Protein AF-A0A358SSG6-F1 (afdb_monomer_lite)

Foldseek 3Di:
DALVCQVVVVHDQVPADKDWDDDPRDIKIWGWDWDWDWDDPPPDIDTDTAIATHIPPDPDPDGDSRVPCPVVQWDWDAPPVVRDIDTDGDD

Structure (mmCIF, N/CA/C/O backbone):
data_AF-A0A358SSG6-F1
#
_entry.id   AF-A0A358SSG6-F1
#
loop_
_atom_site.group_PDB
_atom_site.id
_atom_site.type_symbol
_atom_site.label_atom_id
_atom_site.label_alt_id
_atom_site.label_comp_id
_atom_site.label_asym_id
_atom_site.label_entity_id
_atom_site.label_seq_id
_atom_site.pdbx_PDB_ins_code
_atom_site.Cartn_x
_atom_site.Cartn_y
_atom_site.Cartn_z
_atom_site.occupancy
_atom_site.B_iso_or_equiv
_atom_site.auth_seq_id
_atom_site.auth_comp_id
_atom_site.auth_asym_id
_atom_site.auth_atom_id
_atom_site.pdbx_PDB_model_num
ATOM 1 N N . MET A 1 1 ? -3.050 4.000 3.689 1.00 83.00 1 MET A N 1
ATOM 2 C CA . MET A 1 1 ? -3.766 4.770 2.645 1.00 83.00 1 MET A CA 1
ATOM 3 C C . MET A 1 1 ? -4.865 5.590 3.295 1.00 83.00 1 MET A C 1
ATOM 5 O O . MET A 1 1 ? -5.257 5.226 4.392 1.00 83.00 1 MET A O 1
ATOM 9 N N . SER A 1 2 ? -5.365 6.658 2.664 1.00 86.69 2 SER A N 1
ATOM 10 C CA . SER A 1 2 ? -6.543 7.383 3.178 1.00 86.69 2 SER A CA 1
ATOM 11 C C . SER A 1 2 ? -7.786 6.497 3.183 1.00 86.69 2 SER A C 1
ATOM 13 O O . SER A 1 2 ? -8.041 5.811 2.192 1.00 86.69 2 SER A O 1
ATOM 15 N N . ALA A 1 3 ? -8.549 6.515 4.280 1.00 89.19 3 ALA A N 1
ATOM 16 C CA . ALA A 1 3 ? -9.808 5.784 4.402 1.00 89.19 3 ALA A CA 1
ATOM 17 C C . ALA A 1 3 ? -10.851 6.215 3.360 1.00 89.19 3 ALA A C 1
ATOM 19 O O . ALA A 1 3 ? -11.608 5.378 2.871 1.00 89.19 3 ALA A O 1
ATOM 20 N N . GLU A 1 4 ? -10.824 7.478 2.931 1.00 88.75 4 GLU A N 1
ATOM 21 C CA . GLU A 1 4 ? -11.721 8.014 1.899 1.00 88.75 4 GLU A CA 1
ATOM 22 C C . GLU A 1 4 ? -11.540 7.344 0.524 1.00 88.75 4 GLU A C 1
ATOM 24 O O . GLU A 1 4 ? -12.455 7.361 -0.298 1.00 88.75 4 GLU A O 1
ATOM 29 N N . LEU A 1 5 ? -10.383 6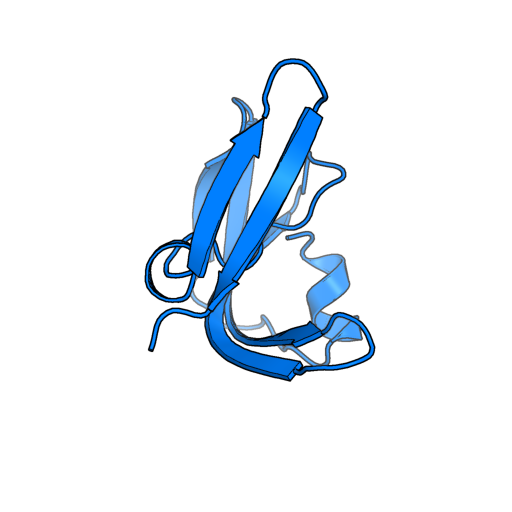.718 0.266 1.00 87.62 5 LEU A N 1
ATOM 30 C CA . LEU A 1 5 ? -10.122 6.007 -0.991 1.00 87.62 5 LEU A CA 1
ATOM 31 C C . LEU A 1 5 ? -10.781 4.625 -1.048 1.00 87.62 5 LEU A C 1
ATOM 33 O O . LEU A 1 5 ? -11.014 4.118 -2.144 1.00 87.62 5 LEU A O 1
ATOM 37 N N . ALA A 1 6 ? -11.092 4.014 0.099 1.00 90.19 6 ALA A N 1
ATOM 38 C CA . ALA A 1 6 ? -11.695 2.683 0.143 1.00 90.19 6 ALA A CA 1
ATOM 39 C C . ALA A 1 6 ? -13.019 2.591 -0.640 1.00 90.19 6 ALA A C 1
ATOM 41 O O . ALA A 1 6 ? -13.091 1.765 -1.553 1.00 90.19 6 ALA A O 1
ATOM 42 N N . PRO A 1 7 ? -14.035 3.451 -0.403 1.00 90.50 7 PRO A N 1
ATOM 43 C CA . PRO A 1 7 ? -15.287 3.373 -1.156 1.00 90.50 7 PRO A CA 1
ATOM 44 C C . PRO A 1 7 ? -15.102 3.653 -2.654 1.00 90.50 7 PRO A C 1
ATOM 46 O O . PRO A 1 7 ? -15.814 3.076 -3.472 1.00 90.50 7 PRO A O 1
ATOM 49 N N . LEU A 1 8 ? -14.124 4.485 -3.036 1.00 89.56 8 LEU A N 1
ATOM 50 C CA . LEU A 1 8 ? -13.810 4.761 -4.445 1.00 89.56 8 LEU A CA 1
ATOM 51 C C . LEU A 1 8 ? -13.224 3.538 -5.164 1.00 89.56 8 LEU A C 1
ATOM 53 O O . LEU A 1 8 ? -13.434 3.372 -6.363 1.00 89.56 8 LEU A O 1
ATOM 57 N N . ALA A 1 9 ? -12.527 2.675 -4.426 1.00 86.94 9 ALA A N 1
ATOM 58 C CA . ALA A 1 9 ? -12.006 1.399 -4.905 1.00 86.94 9 ALA A CA 1
ATOM 59 C C . ALA A 1 9 ? -12.999 0.231 -4.721 1.00 86.94 9 ALA A C 1
ATOM 61 O O . ALA A 1 9 ? -12.643 -0.918 -4.972 1.00 86.94 9 ALA A O 1
ATOM 62 N N . GLY A 1 10 ? -14.233 0.497 -4.269 1.00 90.69 10 GLY A N 1
ATOM 63 C CA . GLY A 1 10 ? -15.234 -0.539 -3.993 1.00 90.69 10 GLY A CA 1
ATOM 64 C C . GLY A 1 10 ? -14.914 -1.411 -2.773 1.00 90.69 10 GLY A C 1
ATOM 65 O O . GLY A 1 10 ? -15.412 -2.531 -2.673 1.00 90.69 10 GLY A O 1
ATOM 66 N N . ILE A 1 11 ? -14.077 -0.919 -1.858 1.00 91.31 11 ILE A N 1
ATOM 67 C CA . ILE A 1 11 ? -13.657 -1.622 -0.644 1.00 91.31 11 ILE A CA 1
ATOM 68 C C . ILE A 1 11 ? -14.554 -1.188 0.517 1.00 91.31 11 ILE A C 1
ATOM 70 O O . ILE A 1 11 ? -14.595 -0.013 0.880 1.00 91.31 11 ILE A O 1
ATOM 74 N N . GLU A 1 12 ? -15.245 -2.153 1.121 1.00 92.50 12 GLU A N 1
ATOM 75 C CA . GLU A 1 12 ? -16.025 -1.952 2.343 1.00 92.50 12 GLU A CA 1
ATOM 76 C C . GLU A 1 12 ? -15.124 -2.116 3.574 1.00 92.50 12 GLU A C 1
ATOM 78 O O . GLU A 1 12 ? -14.414 -3.114 3.701 1.00 92.50 12 GLU A O 1
ATOM 83 N N . LEU A 1 13 ? -15.159 -1.137 4.481 1.00 91.62 13 LEU A N 1
ATOM 84 C CA . LEU A 1 13 ? -14.361 -1.141 5.716 1.00 91.62 13 LEU A CA 1
ATOM 85 C C . LEU A 1 13 ? -15.201 -1.449 6.963 1.00 91.62 13 LEU A C 1
ATOM 87 O O . LEU A 1 13 ? -14.656 -1.634 8.053 1.00 91.62 13 LEU A O 1
ATOM 91 N N . THR A 1 14 ? -16.529 -1.478 6.842 1.00 91.88 14 THR A N 1
ATOM 92 C CA . THR A 1 14 ? -17.422 -1.719 7.975 1.00 91.88 14 THR A CA 1
ATOM 93 C C . THR A 1 14 ? -17.196 -3.116 8.548 1.00 91.88 14 THR A C 1
ATOM 95 O O . THR A 1 14 ? -17.361 -4.124 7.866 1.00 91.88 14 THR A O 1
ATOM 98 N N . GLY A 1 15 ? -16.853 -3.177 9.837 1.00 90.12 15 GLY A N 1
ATOM 99 C CA . GLY A 1 15 ? -16.586 -4.435 10.539 1.00 90.12 15 GLY A CA 1
ATOM 100 C C . GLY A 1 15 ? -15.187 -5.011 10.306 1.00 90.12 15 GLY A C 1
ATOM 101 O O . GLY A 1 15 ? -14.894 -6.087 10.829 1.00 90.12 15 GLY A O 1
ATOM 102 N N . SER A 1 16 ? -14.321 -4.311 9.568 1.00 92.31 16 SER A N 1
ATOM 103 C CA . SER A 1 16 ? -12.913 -4.676 9.425 1.00 92.31 16 SER A CA 1
ATOM 104 C C . SER A 1 16 ? -12.160 -4.598 10.753 1.00 92.31 16 SER A C 1
ATOM 106 O O . SER A 1 16 ? -12.533 -3.858 11.664 1.00 92.31 16 SER A O 1
ATOM 108 N N . LEU A 1 17 ? -11.050 -5.338 10.843 1.00 93.25 17 LEU A N 1
ATOM 109 C CA . LEU A 1 17 ? -10.100 -5.189 11.942 1.00 93.25 17 LEU A CA 1
ATOM 110 C C . LEU A 1 17 ? -9.561 -3.754 11.951 1.00 93.25 17 LEU A C 1
ATOM 112 O O . LEU A 1 17 ? -9.025 -3.293 10.945 1.00 93.25 17 LEU A O 1
ATOM 116 N N . THR A 1 18 ? -9.691 -3.070 13.085 1.00 94.31 18 THR A N 1
ATOM 117 C CA . THR A 1 18 ? -9.177 -1.712 13.279 1.00 94.31 18 THR A CA 1
ATOM 118 C C . THR A 1 18 ? -8.059 -1.689 14.307 1.00 94.31 18 THR A C 1
ATOM 120 O O . THR A 1 18 ? -8.225 -2.247 15.393 1.00 94.31 18 THR A O 1
ATOM 123 N N . GLU A 1 19 ? -6.972 -0.981 14.013 1.00 92.12 19 GLU A N 1
ATOM 124 C CA . GLU A 1 19 ? -5.829 -0.826 14.915 1.00 92.12 19 GLU A CA 1
ATOM 125 C C . GLU A 1 19 ? -5.312 0.615 14.942 1.00 92.12 19 GLU A C 1
ATOM 127 O O . GLU A 1 19 ? -5.411 1.353 13.961 1.00 92.12 19 GLU A O 1
ATOM 132 N N . GLU A 1 20 ? -4.731 1.010 16.075 1.00 92.75 20 GLU A N 1
ATOM 133 C CA . GLU A 1 20 ? -4.005 2.271 16.216 1.00 92.75 20 GLU A CA 1
ATOM 134 C C . GLU A 1 20 ? -2.498 2.036 16.088 1.00 92.75 20 GLU A C 1
ATOM 136 O O . GLU A 1 20 ? -1.937 1.167 16.758 1.00 92.75 20 GLU A O 1
ATOM 141 N N . PHE A 1 21 ? -1.815 2.851 15.287 1.00 87.81 21 PHE A N 1
ATOM 142 C CA . PHE A 1 21 ? -0.369 2.743 15.086 1.00 87.81 21 PHE A CA 1
ATOM 143 C C . PHE A 1 21 ? 0.241 4.080 14.650 1.00 87.81 21 PHE A C 1
ATOM 145 O O . PHE A 1 21 ? -0.454 5.081 14.473 1.00 87.81 21 PHE A O 1
ATOM 152 N N . PHE A 1 22 ? 1.568 4.119 14.526 1.00 86.31 22 PHE A N 1
ATOM 153 C CA . PHE A 1 22 ? 2.309 5.321 14.149 1.00 86.31 22 PHE A CA 1
ATOM 154 C C . PHE A 1 22 ? 2.862 5.209 12.727 1.00 86.31 22 PHE A C 1
ATOM 156 O O . PHE A 1 22 ? 3.484 4.207 12.381 1.00 86.31 22 PHE A O 1
ATOM 163 N N . ILE A 1 23 ? 2.701 6.266 11.928 1.00 80.69 23 ILE A N 1
ATOM 164 C CA . ILE A 1 23 ? 3.280 6.389 10.583 1.00 80.69 23 ILE A CA 1
ATOM 165 C C . ILE A 1 23 ? 3.957 7.751 10.463 1.00 80.69 23 ILE A C 1
ATOM 167 O O . ILE A 1 23 ? 3.305 8.788 10.576 1.00 80.69 23 ILE A O 1
ATOM 171 N N . GLY A 1 24 ? 5.268 7.770 10.211 1.00 78.81 24 GLY A N 1
ATOM 172 C CA . GLY A 1 24 ? 6.011 9.026 10.048 1.00 78.81 24 GLY A CA 1
ATOM 173 C C . GLY A 1 24 ? 5.916 9.954 11.268 1.00 78.81 24 GLY A C 1
ATOM 174 O O . GLY A 1 24 ? 5.840 11.166 11.110 1.00 78.81 24 GLY A O 1
ATOM 175 N N . GLY A 1 25 ? 5.858 9.390 12.481 1.00 85.25 25 GLY A N 1
ATOM 176 C CA . GLY A 1 25 ? 5.767 10.147 13.737 1.00 85.25 25 GLY A CA 1
ATOM 177 C C . GLY A 1 25 ? 4.357 10.599 14.142 1.00 85.25 25 GLY A C 1
ATOM 178 O O . GLY A 1 25 ? 4.201 11.168 15.219 1.00 85.25 25 GLY A O 1
ATOM 179 N N . LEU A 1 26 ? 3.329 10.319 13.336 1.00 85.12 26 LEU A N 1
ATOM 180 C CA . LEU A 1 26 ? 1.929 10.639 13.634 1.00 85.12 26 LEU A CA 1
ATOM 181 C C . LEU A 1 26 ? 1.149 9.378 14.006 1.00 85.12 26 LEU A C 1
ATOM 183 O O . LEU A 1 26 ? 1.293 8.347 13.350 1.00 85.12 26 LEU A O 1
ATOM 187 N N . LYS A 1 27 ? 0.320 9.469 15.052 1.00 90.62 27 LYS A N 1
ATOM 188 C CA . LYS A 1 27 ? -0.618 8.406 15.430 1.00 90.62 27 LYS A CA 1
ATOM 189 C C . LYS A 1 27 ? -1.824 8.438 14.489 1.00 90.62 27 LYS A C 1
ATOM 191 O O . LYS A 1 27 ? -2.365 9.512 14.234 1.00 90.62 27 LYS A O 1
ATOM 196 N N . THR A 1 28 ? -2.250 7.277 14.008 1.00 90.12 28 THR A N 1
ATOM 197 C CA . THR A 1 28 ? -3.444 7.109 13.173 1.00 90.12 28 THR A CA 1
ATOM 198 C C . THR A 1 28 ? -4.208 5.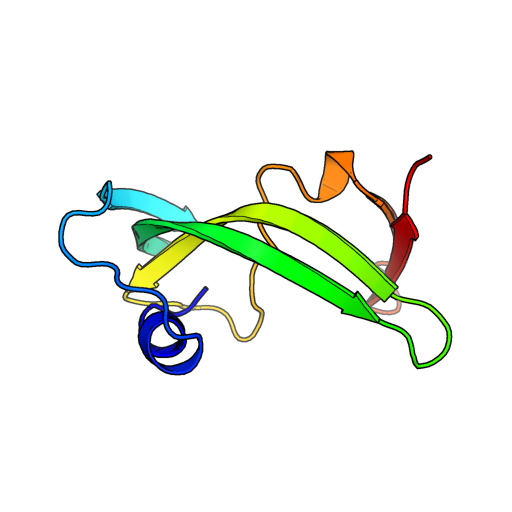846 13.570 1.00 90.12 28 THR A C 1
ATOM 200 O O . THR A 1 28 ? -3.656 4.973 14.246 1.00 90.12 28 THR A O 1
ATOM 203 N N . THR A 1 29 ? -5.467 5.761 13.144 1.00 92.25 29 THR A N 1
ATOM 204 C CA . THR A 1 29 ? -6.301 4.562 13.240 1.00 92.25 29 THR A CA 1
ATOM 205 C C . THR A 1 29 ? -6.513 4.017 11.837 1.00 92.25 29 THR A C 1
ATOM 207 O O . THR A 1 29 ? -6.979 4.747 10.964 1.00 92.25 29 THR A O 1
ATOM 210 N N . GLY A 1 30 ? -6.176 2.750 11.607 1.00 91.06 30 GLY A N 1
ATOM 211 C CA . GLY A 1 30 ? -6.372 2.067 10.332 1.00 91.06 30 GLY A CA 1
ATOM 212 C C . GLY A 1 30 ? -7.412 0.959 10.426 1.00 91.06 30 GLY A C 1
ATOM 213 O O . GLY A 1 30 ? -7.433 0.228 11.408 1.00 91.06 30 GLY A O 1
ATOM 214 N N . ALA A 1 31 ? -8.228 0.803 9.386 1.00 93.44 31 ALA A N 1
ATOM 215 C CA . ALA A 1 31 ? -9.020 -0.393 9.114 1.00 93.44 31 ALA A CA 1
ATOM 216 C C . ALA A 1 31 ? -8.298 -1.262 8.072 1.00 93.44 31 ALA A C 1
ATOM 218 O O . ALA A 1 31 ? -7.835 -0.751 7.047 1.00 93.44 31 ALA A O 1
ATOM 219 N N . LEU A 1 32 ? -8.182 -2.562 8.332 1.00 91.06 32 LEU A N 1
ATOM 220 C CA . LEU A 1 32 ? -7.513 -3.508 7.445 1.00 91.06 32 LEU A CA 1
ATOM 221 C C . LEU A 1 32 ? -8.476 -4.039 6.382 1.00 91.06 32 LEU A C 1
ATOM 223 O O . LEU A 1 32 ? -9.564 -4.517 6.703 1.00 91.06 32 LEU A O 1
ATOM 227 N N . ALA A 1 33 ? -8.040 -4.047 5.128 1.00 91.31 33 ALA A N 1
ATOM 228 C CA . ALA A 1 33 ? -8.693 -4.787 4.055 1.00 91.31 33 ALA A CA 1
ATOM 229 C C . ALA A 1 33 ? -7.652 -5.556 3.236 1.00 91.31 33 ALA A C 1
ATOM 231 O O . ALA A 1 33 ? -6.505 -5.123 3.116 1.00 91.31 33 ALA A O 1
ATOM 232 N N . ARG A 1 34 ? -8.045 -6.699 2.667 1.00 88.75 34 ARG A N 1
ATOM 233 C CA . ARG A 1 34 ? -7.251 -7.364 1.626 1.00 88.75 34 ARG A CA 1
ATOM 234 C C . ARG A 1 34 ? -7.650 -6.797 0.275 1.00 88.75 34 ARG A C 1
ATOM 236 O O . ARG A 1 34 ? -8.841 -6.701 -0.017 1.00 88.75 34 ARG A O 1
ATOM 243 N N . VAL A 1 35 ? -6.660 -6.390 -0.505 1.00 87.75 35 VAL A N 1
ATOM 244 C CA . VAL A 1 35 ? -6.854 -5.696 -1.775 1.00 87.75 35 VAL A CA 1
ATOM 245 C C . VAL A 1 35 ? -5.935 -6.320 -2.811 1.00 87.75 35 VAL A C 1
ATOM 247 O O . VAL A 1 35 ? -4.748 -6.505 -2.548 1.00 87.75 35 VAL A O 1
ATOM 250 N N . ASN A 1 36 ? -6.467 -6.587 -4.003 1.00 88.19 36 ASN A N 1
ATOM 251 C CA . ASN A 1 36 ? -5.630 -6.889 -5.155 1.00 88.19 36 ASN A CA 1
ATOM 252 C C . ASN A 1 36 ? -5.017 -5.583 -5.669 1.00 88.19 36 ASN A C 1
ATOM 254 O O . ASN A 1 36 ? -5.723 -4.728 -6.205 1.00 88.19 36 ASN A O 1
ATOM 258 N N . LEU A 1 37 ? -3.718 -5.421 -5.450 1.00 86.19 37 LEU A N 1
ATOM 259 C CA . LEU A 1 37 ? -2.932 -4.309 -5.955 1.00 86.19 37 LEU A CA 1
ATOM 260 C C . LEU A 1 37 ? -2.377 -4.672 -7.325 1.00 86.19 37 LEU A C 1
ATOM 262 O O . LEU A 1 37 ? -2.003 -5.817 -7.564 1.00 86.19 37 LEU A O 1
ATOM 266 N N . THR A 1 38 ? -2.298 -3.676 -8.196 1.00 87.94 38 THR A N 1
ATOM 267 C CA . THR A 1 38 ? -1.771 -3.819 -9.549 1.00 87.94 38 THR A CA 1
ATOM 268 C C . THR A 1 38 ? -0.794 -2.684 -9.806 1.00 87.94 38 THR A C 1
ATOM 270 O O . THR A 1 38 ? -1.110 -1.522 -9.538 1.00 87.94 38 THR A O 1
ATOM 273 N N . VAL A 1 39 ? 0.387 -3.019 -10.319 1.00 86.50 39 VAL A N 1
ATOM 274 C CA . VAL A 1 39 ? 1.349 -2.055 -10.858 1.00 86.50 39 VAL A CA 1
ATOM 275 C C . VAL A 1 39 ? 1.522 -2.325 -12.347 1.00 86.50 39 VAL A C 1
ATOM 277 O O . VAL A 1 39 ? 1.521 -3.480 -12.773 1.00 86.50 39 VAL A O 1
ATOM 280 N N . THR A 1 40 ? 1.641 -1.263 -13.134 1.00 88.50 40 THR A N 1
ATOM 281 C CA . THR A 1 40 ? 1.826 -1.345 -14.584 1.00 88.50 40 THR A CA 1
ATOM 282 C C . THR A 1 40 ? 2.702 -0.196 -15.066 1.00 88.50 40 THR A C 1
ATOM 284 O O . THR A 1 40 ? 2.652 0.894 -14.491 1.00 88.50 40 THR A O 1
ATOM 287 N N . ASP A 1 41 ? 3.505 -0.449 -16.097 1.00 85.19 41 ASP A N 1
ATOM 288 C CA . ASP A 1 41 ? 4.390 0.522 -16.753 1.00 85.19 41 ASP A CA 1
ATOM 289 C C . ASP A 1 41 ? 4.050 0.710 -18.246 1.00 85.19 41 ASP A C 1
ATOM 291 O O . ASP A 1 41 ? 4.925 0.953 -19.073 1.00 85.19 41 ASP A O 1
ATOM 295 N N . ASP A 1 42 ? 2.763 0.582 -18.593 1.00 85.19 42 ASP A N 1
ATOM 296 C CA . ASP A 1 42 ? 2.199 0.544 -19.956 1.00 85.19 42 ASP A CA 1
ATOM 297 C C . ASP A 1 42 ? 2.606 -0.681 -20.798 1.00 85.19 42 ASP A C 1
ATOM 299 O O . ASP A 1 42 ? 1.923 -1.001 -21.777 1.00 85.19 42 ASP A O 1
ATOM 303 N N . THR A 1 43 ? 3.685 -1.379 -20.438 1.00 85.69 43 THR A N 1
ATOM 304 C CA . THR A 1 43 ? 4.175 -2.564 -21.155 1.00 85.69 43 THR A CA 1
ATOM 305 C C . THR A 1 43 ? 3.861 -3.867 -20.444 1.00 85.69 43 THR A C 1
ATOM 307 O O . THR A 1 43 ? 3.432 -4.819 -21.098 1.00 85.69 43 THR A O 1
ATOM 310 N N . ASP A 1 44 ? 4.003 -3.883 -19.124 1.00 87.00 44 ASP A N 1
ATOM 311 C CA . ASP A 1 44 ? 3.766 -5.044 -18.283 1.00 87.00 44 ASP A CA 1
ATOM 312 C C . ASP A 1 44 ? 2.780 -4.710 -17.154 1.00 87.00 44 ASP A C 1
ATOM 314 O O . ASP A 1 44 ? 2.541 -3.553 -16.792 1.00 87.00 44 ASP A O 1
ATOM 318 N N . GLU A 1 45 ? 2.169 -5.755 -16.602 1.00 91.62 45 GLU A N 1
ATOM 319 C CA . GLU A 1 45 ? 1.295 -5.671 -15.436 1.00 91.62 45 GLU A CA 1
ATOM 320 C C . GLU A 1 45 ? 1.708 -6.738 -14.422 1.00 91.62 45 GLU A C 1
ATOM 322 O O . GLU A 1 45 ? 1.892 -7.908 -14.768 1.00 91.62 45 GLU A O 1
ATOM 327 N N . PHE A 1 46 ? 1.805 -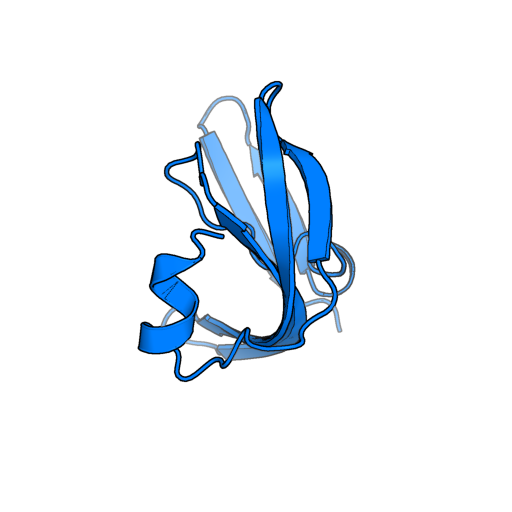6.345 -13.153 1.00 89.06 46 PHE A N 1
ATOM 328 C CA . PHE A 1 46 ? 1.971 -7.273 -12.045 1.00 89.06 46 PHE A CA 1
ATOM 329 C C . PHE A 1 46 ? 0.926 -7.005 -10.965 1.00 89.06 46 PHE A C 1
ATOM 331 O O . PHE A 1 46 ? 0.824 -5.895 -10.435 1.00 89.06 46 PHE A O 1
ATOM 338 N N . SER A 1 47 ? 0.167 -8.047 -10.625 1.00 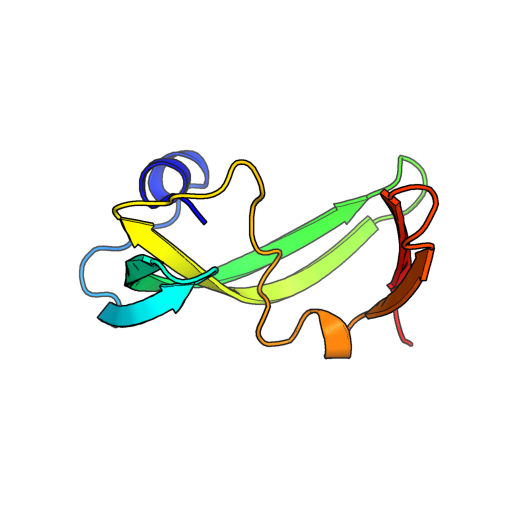89.94 47 SER A N 1
ATOM 339 C CA . SER A 1 47 ? -0.911 -7.996 -9.641 1.00 89.94 47 SER A CA 1
ATOM 340 C C . SER A 1 47 ? -0.629 -8.928 -8.464 1.00 89.94 47 SER A C 1
ATOM 342 O O . SER A 1 47 ? -0.174 -10.057 -8.654 1.00 89.94 47 SER A O 1
ATOM 344 N N . TRP A 1 48 ? -0.926 -8.478 -7.246 1.00 87.81 48 TRP A N 1
ATOM 345 C CA . TRP A 1 48 ? -0.790 -9.278 -6.030 1.00 87.81 48 TRP A CA 1
ATOM 346 C C . TRP A 1 48 ? -1.849 -8.908 -4.993 1.00 87.81 48 TRP A C 1
ATOM 348 O O . TRP A 1 48 ? -2.283 -7.763 -4.889 1.00 87.81 48 TRP A O 1
ATOM 358 N N . ASP A 1 49 ? -2.242 -9.884 -4.181 1.00 87.62 49 ASP A N 1
ATOM 359 C CA . ASP A 1 49 ? -3.149 -9.661 -3.059 1.00 87.62 49 ASP A CA 1
ATOM 360 C C . ASP A 1 49 ? -2.357 -9.226 -1.820 1.00 87.62 49 ASP A C 1
ATOM 362 O O . ASP A 1 49 ? -1.436 -9.922 -1.380 1.00 87.62 49 ASP A O 1
ATOM 366 N N . ALA A 1 50 ? -2.717 -8.080 -1.246 1.00 87.00 50 ALA A N 1
ATOM 367 C CA . ALA A 1 50 ? -1.999 -7.476 -0.132 1.00 87.00 50 ALA A CA 1
ATOM 368 C C . ALA A 1 50 ? -2.937 -7.012 0.991 1.00 87.00 50 ALA A C 1
ATOM 370 O O . ALA A 1 50 ? -4.018 -6.477 0.724 1.00 87.00 50 ALA A O 1
ATOM 371 N N . PRO A 1 51 ? -2.522 -7.149 2.263 1.00 87.38 51 PRO A N 1
ATOM 372 C CA . PRO A 1 51 ? -3.133 -6.406 3.356 1.00 87.38 51 PRO A CA 1
ATOM 373 C C . PRO A 1 51 ? -2.838 -4.903 3.211 1.00 87.38 51 PRO A C 1
ATOM 375 O O . PRO A 1 51 ? -1.686 -4.475 3.117 1.00 87.38 51 PRO A O 1
ATOM 378 N N . VAL A 1 52 ? -3.887 -4.081 3.218 1.00 87.00 52 VAL A N 1
ATOM 379 C CA . VAL A 1 52 ? -3.796 -2.619 3.136 1.00 87.00 52 VAL A CA 1
ATOM 380 C C . VAL A 1 52 ? -4.543 -1.991 4.303 1.00 87.00 52 VAL A C 1
ATOM 382 O O . VAL A 1 52 ? -5.722 -2.256 4.532 1.00 87.00 52 VAL A O 1
ATOM 385 N N . TRP A 1 53 ? -3.849 -1.109 5.021 1.00 88.81 53 TRP A N 1
ATOM 386 C CA . TRP A 1 53 ? -4.450 -0.273 6.052 1.00 88.81 53 TRP A CA 1
ATOM 387 C C . TRP A 1 53 ? -5.018 1.015 5.450 1.00 88.81 53 TRP A C 1
ATOM 389 O O . TRP A 1 53 ? -4.284 1.836 4.884 1.00 88.81 53 TRP A O 1
ATOM 399 N N . PHE A 1 54 ? -6.318 1.214 5.627 1.00 89.25 54 PHE A N 1
ATOM 400 C CA . PHE A 1 54 ? -7.062 2.423 5.284 1.00 89.25 54 PHE A CA 1
ATOM 401 C C . PHE A 1 54 ? -7.251 3.258 6.548 1.00 89.25 54 PHE A C 1
ATOM 403 O O . PHE A 1 54 ? -7.953 2.840 7.461 1.00 89.25 54 PHE A O 1
ATOM 410 N N . CYS A 1 55 ? -6.558 4.390 6.646 1.00 89.31 55 CYS A N 1
ATOM 411 C CA . CYS A 1 55 ? -6.393 5.137 7.887 1.00 89.31 55 CYS A CA 1
ATOM 412 C C . CYS A 1 55 ? -7.092 6.492 7.864 1.00 89.31 55 CYS A C 1
ATOM 414 O O . CYS A 1 55 ? -7.153 7.151 6.825 1.00 89.31 55 CYS A O 1
ATOM 416 N N . GLU A 1 56 ? -7.540 6.905 9.046 1.00 87.94 56 GLU A N 1
ATOM 417 C CA . GLU A 1 56 ? -8.168 8.191 9.322 1.00 87.94 56 GLU A CA 1
ATOM 418 C C . GLU A 1 56 ? -7.593 8.750 10.642 1.00 87.94 56 GLU A C 1
ATOM 420 O O . GLU A 1 56 ? -7.792 8.138 11.699 1.00 87.94 56 GLU A O 1
ATOM 425 N N . PRO A 1 57 ? -6.849 9.873 10.622 1.00 86.00 57 PRO A N 1
ATOM 426 C CA . PRO A 1 57 ? -6.432 10.645 9.445 1.00 86.00 57 PRO A CA 1
ATOM 427 C C . PRO A 1 57 ? -5.277 9.980 8.675 1.00 86.00 57 PRO A C 1
ATOM 429 O O . PRO A 1 57 ? -4.447 9.279 9.265 1.00 86.00 57 PRO A O 1
ATOM 432 N N . TRP A 1 58 ? -5.162 10.256 7.370 1.00 83.00 58 TRP A N 1
ATOM 433 C CA . TRP A 1 58 ? -3.980 9.909 6.568 1.00 83.00 58 TRP A CA 1
ATOM 434 C C . TRP A 1 58 ? -3.070 11.130 6.374 1.00 83.00 58 TRP A C 1
ATOM 436 O O . TRP A 1 58 ? -3.415 12.036 5.618 1.00 83.00 58 TRP A O 1
ATOM 446 N N . PRO A 1 59 ? -1.904 11.185 7.041 1.00 70.12 59 PRO A N 1
ATOM 447 C CA . PRO A 1 59 ? -1.107 12.409 7.081 1.00 70.12 59 PRO A CA 1
ATOM 448 C C . PRO A 1 59 ? -0.136 12.583 5.904 1.00 70.12 59 PRO A C 1
ATOM 450 O O . PRO A 1 59 ? 0.588 13.576 5.867 1.00 70.12 59 PRO A O 1
ATOM 453 N N . HIS A 1 60 ? -0.078 11.633 4.965 1.00 75.56 60 HIS A N 1
ATOM 454 C CA . HIS A 1 60 ? 0.965 11.583 3.935 1.00 75.56 60 HIS A CA 1
ATOM 455 C C . HIS A 1 60 ? 0.394 11.759 2.520 1.00 75.56 60 HIS A C 1
ATOM 457 O O . HIS A 1 60 ? -0.656 11.200 2.214 1.00 75.56 60 HIS A O 1
ATOM 463 N N . PRO A 1 61 ? 1.090 12.457 1.605 1.00 58.25 61 PRO A N 1
ATOM 464 C CA . PRO A 1 61 ? 0.658 12.592 0.211 1.00 58.25 61 PRO A CA 1
ATOM 465 C C . PRO A 1 61 ? 0.905 11.328 -0.636 1.00 58.25 61 PRO A C 1
ATOM 467 O O . PRO A 1 61 ? 0.556 11.310 -1.812 1.00 58.25 61 PRO A O 1
ATOM 470 N N . PHE A 1 62 ? 1.501 10.274 -0.066 1.00 61.22 62 PHE A N 1
ATOM 471 C CA . PHE A 1 62 ? 1.752 8.999 -0.740 1.00 61.22 62 PHE A CA 1
ATOM 472 C C . PHE A 1 62 ? 0.890 7.873 -0.158 1.00 61.22 62 PHE A C 1
ATOM 474 O O . PHE A 1 62 ? 0.595 7.840 1.039 1.00 61.22 62 PHE A O 1
ATOM 481 N N . GLY A 1 63 ? 0.482 6.936 -1.014 1.00 60.62 63 GLY A N 1
ATOM 482 C CA . GLY A 1 63 ? -0.158 5.690 -0.610 1.00 60.62 63 GLY A CA 1
ATOM 483 C C . GLY A 1 63 ? 0.894 4.650 -0.241 1.00 60.62 63 GLY A C 1
ATOM 484 O O . GLY A 1 63 ? 1.891 4.487 -0.935 1.00 60.62 63 GLY A O 1
ATOM 485 N N . LEU A 1 64 ? 0.684 3.934 0.859 1.00 63.56 64 LEU A N 1
ATOM 486 C CA . LEU A 1 64 ? 1.466 2.737 1.142 1.00 63.56 64 LEU A CA 1
ATOM 487 C C . LEU A 1 64 ? 0.960 1.622 0.230 1.00 63.56 64 LEU A C 1
ATOM 489 O O . LEU A 1 64 ? -0.183 1.199 0.397 1.00 63.56 64 LEU A O 1
ATOM 493 N N . ALA A 1 65 ? 1.787 1.154 -0.702 1.00 62.09 65 ALA A N 1
ATOM 494 C CA . ALA A 1 65 ? 1.489 0.050 -1.618 1.00 62.09 65 ALA A CA 1
ATOM 495 C C . ALA A 1 65 ? 1.440 -1.317 -0.898 1.00 62.09 65 ALA A C 1
ATOM 497 O O . ALA A 1 65 ? 2.140 -2.248 -1.277 1.00 62.09 65 ALA A O 1
ATOM 498 N N . GLY A 1 66 ? 0.676 -1.424 0.194 1.00 60.16 66 GLY A N 1
ATOM 499 C CA . GLY A 1 66 ? 0.644 -2.618 1.039 1.00 60.16 66 GLY A CA 1
ATOM 500 C C . GLY A 1 66 ? 2.018 -2.919 1.646 1.00 60.16 66 GLY A C 1
ATOM 501 O O . GLY A 1 66 ? 2.629 -3.928 1.309 1.00 60.16 66 GLY A O 1
ATOM 502 N N . LEU A 1 67 ? 2.529 -2.024 2.515 1.00 63.22 67 LEU A N 1
ATOM 503 C CA . LEU A 1 67 ? 3.860 -2.146 3.156 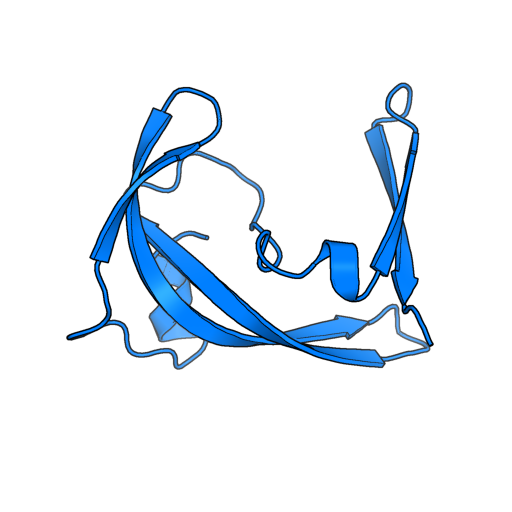1.00 63.22 67 LEU A CA 1
ATOM 504 C C . LEU A 1 67 ? 4.152 -3.562 3.658 1.00 63.22 67 LEU A C 1
ATOM 506 O O . LEU A 1 67 ? 5.277 -4.047 3.537 1.00 63.22 67 LEU A O 1
ATOM 510 N N . GLU A 1 68 ? 3.139 -4.211 4.229 1.00 65.00 68 GLU A N 1
ATOM 511 C CA . GLU A 1 68 ? 3.218 -5.619 4.561 1.00 65.00 68 GLU A CA 1
ATOM 512 C C . GLU A 1 68 ? 3.087 -6.451 3.281 1.00 65.00 68 GLU A C 1
ATOM 514 O O . GLU A 1 68 ? 2.005 -6.661 2.739 1.00 65.00 68 GLU A O 1
ATOM 519 N N . GLY A 1 69 ? 4.234 -6.924 2.800 1.00 68.44 69 GLY A N 1
ATOM 520 C CA . GLY A 1 69 ? 4.320 -7.823 1.658 1.00 68.44 69 GLY A CA 1
ATOM 521 C C . GLY A 1 69 ? 4.852 -7.183 0.384 1.00 68.44 69 GLY A C 1
ATOM 522 O O . GLY A 1 69 ? 5.395 -7.917 -0.432 1.00 68.44 69 GLY A O 1
ATOM 523 N N . PHE A 1 70 ? 4.824 -5.854 0.226 1.00 79.12 70 PHE A N 1
ATOM 524 C CA . PHE A 1 70 ? 5.379 -5.197 -0.970 1.00 79.12 70 PHE A CA 1
ATOM 525 C C . PHE A 1 70 ? 6.815 -5.657 -1.286 1.00 79.12 70 PHE A C 1
ATOM 527 O O . PHE A 1 70 ? 7.105 -6.124 -2.382 1.00 79.12 70 PHE A O 1
ATOM 534 N N . LEU A 1 71 ? 7.702 -5.645 -0.286 1.00 83.38 71 LEU A N 1
ATOM 535 C CA . LEU A 1 71 ? 9.098 -6.080 -0.448 1.00 83.38 71 LEU A CA 1
ATOM 536 C C . LEU A 1 71 ? 9.269 -7.605 -0.597 1.00 83.38 71 LEU A C 1
ATOM 538 O O . LEU A 1 71 ? 10.376 -8.069 -0.866 1.00 83.38 71 LEU A O 1
ATOM 542 N N . HIS A 1 72 ? 8.210 -8.401 -0.409 1.00 83.50 72 HIS A N 1
ATOM 543 C CA . HIS A 1 72 ? 8.231 -9.820 -0.774 1.00 83.50 72 HIS A CA 1
ATOM 544 C C . HIS A 1 72 ? 8.077 -10.002 -2.285 1.00 83.50 72 HIS A C 1
ATOM 546 O O . HIS A 1 72 ? 8.720 -10.884 -2.852 1.00 83.50 72 HIS A O 1
ATOM 552 N N . TYR A 1 73 ? 7.248 -9.169 -2.920 1.00 83.88 73 TYR A N 1
ATOM 553 C CA . TYR A 1 73 ? 6.926 -9.270 -4.342 1.00 83.88 73 TYR A CA 1
ATOM 554 C C . TYR A 1 73 ? 7.881 -8.490 -5.238 1.00 83.88 73 TYR A C 1
ATOM 556 O O . TYR A 1 73 ? 8.000 -8.832 -6.408 1.00 83.88 73 TYR A O 1
ATOM 564 N N . PHE A 1 74 ? 8.585 -7.488 -4.708 1.00 87.75 74 PHE A N 1
ATOM 565 C CA . PHE A 1 74 ? 9.456 -6.626 -5.503 1.00 87.75 74 PHE A CA 1
ATOM 566 C C . PHE A 1 74 ? 10.884 -6.563 -4.959 1.00 87.75 74 PHE A C 1
ATOM 568 O O . PHE A 1 74 ? 11.114 -6.435 -3.753 1.00 87.75 74 PHE A O 1
ATOM 575 N N . LEU A 1 75 ? 11.864 -6.600 -5.863 1.00 90.62 75 LEU A N 1
ATOM 576 C CA . LEU A 1 75 ? 13.181 -6.026 -5.617 1.00 90.62 75 LEU A CA 1
ATOM 577 C C . LEU A 1 75 ? 13.065 -4.508 -5.773 1.00 90.62 75 LEU A C 1
ATOM 579 O O . LEU A 1 75 ? 12.625 -4.032 -6.812 1.00 90.62 75 LEU A O 1
ATOM 583 N N . VAL A 1 76 ? 13.461 -3.757 -4.745 1.00 89.69 76 VAL A N 1
ATOM 584 C CA . VAL A 1 76 ? 13.365 -2.292 -4.733 1.00 89.69 76 VAL A CA 1
ATOM 585 C C . VAL A 1 76 ? 14.758 -1.679 -4.718 1.00 89.69 76 VAL A C 1
ATOM 587 O O . VAL A 1 76 ? 15.544 -1.947 -3.805 1.00 89.69 76 VAL A O 1
ATOM 590 N N . THR A 1 77 ? 15.038 -0.812 -5.687 1.00 92.19 77 THR A N 1
ATOM 591 C CA . THR A 1 77 ? 16.269 -0.017 -5.746 1.00 92.19 77 THR A CA 1
ATOM 592 C C . THR A 1 77 ? 15.943 1.437 -5.440 1.00 92.19 77 THR A C 1
ATOM 594 O O . THR A 1 77 ? 15.148 2.061 -6.132 1.00 92.19 77 THR A O 1
ATOM 597 N N . ILE A 1 78 ? 16.569 1.998 -4.402 1.00 90.50 78 ILE A N 1
ATOM 598 C CA . ILE A 1 78 ? 16.334 3.384 -3.976 1.00 90.50 78 ILE A CA 1
ATOM 599 C C . ILE A 1 78 ? 17.587 4.216 -4.231 1.00 90.50 78 ILE A C 1
ATOM 601 O O . ILE A 1 78 ? 18.646 3.956 -3.654 1.00 90.50 78 ILE A O 1
ATOM 605 N N . ARG A 1 79 ? 17.453 5.270 -5.038 1.00 92.62 79 ARG A N 1
ATOM 606 C CA . ARG A 1 79 ? 18.477 6.300 -5.228 1.00 92.62 79 ARG A CA 1
ATOM 607 C C . ARG A 1 79 ? 18.075 7.551 -4.453 1.00 92.62 79 ARG A C 1
ATOM 609 O O . ARG A 1 79 ? 17.503 8.488 -4.996 1.00 92.62 79 ARG A O 1
ATOM 616 N N . ALA A 1 80 ? 18.409 7.552 -3.164 1.00 89.88 80 ALA A N 1
ATOM 617 C CA . ALA A 1 80 ? 17.941 8.565 -2.217 1.00 89.88 80 ALA A CA 1
ATOM 618 C C . ALA A 1 80 ? 18.377 10.002 -2.555 1.00 89.88 80 ALA A C 1
ATOM 620 O O . ALA A 1 80 ? 17.635 10.931 -2.270 1.00 89.88 80 ALA A O 1
ATOM 621 N N . TYR A 1 81 ? 19.556 10.194 -3.163 1.00 93.19 81 TYR A N 1
ATOM 622 C CA . TYR A 1 81 ? 20.035 11.532 -3.542 1.00 93.19 81 TYR A CA 1
ATOM 623 C C . TYR A 1 81 ? 19.153 12.201 -4.604 1.00 93.19 81 TYR A C 1
ATOM 625 O O . TYR A 1 81 ? 18.973 13.412 -4.573 1.00 93.19 81 TYR A O 1
ATOM 633 N N . ASP A 1 82 ? 18.598 11.40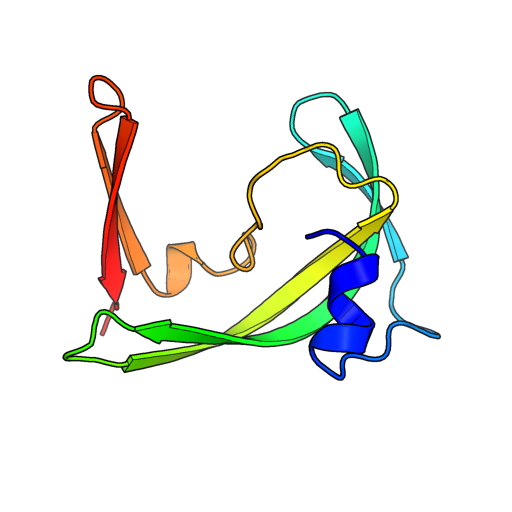9 -5.520 1.00 93.62 82 ASP A N 1
ATOM 634 C CA . ASP A 1 82 ? 17.770 11.889 -6.629 1.00 93.62 82 ASP A CA 1
ATOM 635 C C . ASP A 1 82 ? 16.280 11.598 -6.396 1.00 93.62 82 ASP A C 1
ATOM 637 O O . ASP A 1 82 ? 15.486 11.701 -7.324 1.00 93.62 82 ASP A O 1
ATOM 641 N N . GLU A 1 83 ? 15.915 11.192 -5.173 1.00 85.00 83 GLU A N 1
ATOM 642 C CA . GLU A 1 83 ? 14.542 10.863 -4.762 1.00 85.00 83 GLU A CA 1
ATOM 643 C C . GLU A 1 83 ? 13.833 9.875 -5.709 1.00 85.00 83 GLU A C 1
ATOM 645 O O . GLU A 1 83 ? 12.618 9.913 -5.894 1.00 85.00 83 GLU A O 1
ATOM 650 N N . TYR A 1 84 ? 14.604 8.959 -6.298 1.00 86.38 84 TYR A N 1
ATOM 651 C CA . TYR A 1 84 ? 14.118 7.980 -7.265 1.00 86.38 84 TYR A CA 1
ATOM 652 C C . TYR A 1 84 ? 14.030 6.580 -6.652 1.00 86.38 84 TYR A C 1
ATOM 654 O O . TYR A 1 84 ? 14.891 6.169 -5.863 1.00 86.38 84 TYR A O 1
ATOM 662 N N . LEU A 1 85 ? 13.003 5.835 -7.059 1.00 87.19 85 LEU A N 1
ATOM 663 C CA . LEU A 1 85 ? 12.783 4.443 -6.698 1.00 87.19 85 LEU A CA 1
ATOM 664 C C . LEU A 1 85 ? 12.440 3.641 -7.953 1.00 87.19 85 LEU A C 1
ATOM 666 O O . LEU A 1 85 ? 11.610 4.071 -8.748 1.00 87.19 85 LEU A O 1
ATOM 670 N N . ASP A 1 86 ? 13.068 2.478 -8.074 1.00 89.94 86 ASP A N 1
ATOM 671 C CA . ASP A 1 86 ? 12.794 1.473 -9.097 1.00 89.94 86 ASP A CA 1
ATOM 672 C C . ASP A 1 86 ? 12.305 0.181 -8.445 1.00 89.94 86 ASP A C 1
ATOM 674 O O . ASP A 1 86 ? 12.753 -0.158 -7.338 1.00 89.94 86 ASP A O 1
ATOM 678 N N . ILE A 1 87 ? 11.415 -0.538 -9.126 1.00 89.56 87 ILE A N 1
ATOM 679 C CA . ILE A 1 87 ? 10.883 -1.821 -8.665 1.00 89.56 87 ILE A CA 1
ATOM 680 C C . ILE A 1 87 ? 10.892 -2.865 -9.775 1.00 89.56 87 ILE A C 1
ATOM 682 O O . ILE A 1 87 ? 10.459 -2.615 -10.891 1.00 89.56 87 ILE A O 1
ATOM 686 N N . GLU A 1 88 ? 11.301 -4.077 -9.421 1.00 90.06 88 GLU A N 1
ATOM 687 C CA . GLU A 1 88 ? 11.257 -5.240 -10.306 1.00 90.06 88 GLU A CA 1
ATOM 688 C C . GLU A 1 88 ? 10.480 -6.369 -9.615 1.00 90.06 88 GLU A C 1
ATOM 690 O O . GLU A 1 88 ? 10.818 -6.712 -8.473 1.00 90.06 88 GLU A O 1
ATOM 695 N N . PRO A 1 89 ? 9.453 -6.969 -10.248 1.00 88.25 89 PRO A N 1
ATOM 696 C CA . PRO A 1 89 ? 8.779 -8.137 -9.694 1.00 88.25 89 PRO A CA 1
ATOM 697 C C . PRO A 1 89 ? 9.763 -9.290 -9.467 1.00 88.25 89 PRO A C 1
ATOM 699 O O . PRO A 1 89 ? 10.610 -9.588 -10.312 1.00 88.25 89 PRO A O 1
ATOM 702 N N . ARG A 1 90 ? 9.652 -9.968 -8.325 1.00 81.50 90 ARG A N 1
ATOM 703 C CA . ARG A 1 90 ? 10.399 -11.199 -8.066 1.00 81.50 90 ARG A CA 1
ATOM 704 C C . ARG A 1 90 ? 9.726 -12.393 -8.762 1.00 81.50 90 ARG A C 1
ATOM 706 O O . ARG A 1 90 ? 8.496 -12.447 -8.767 1.00 81.50 90 ARG A O 1
ATOM 713 N N . PRO A 1 91 ? 10.511 -13.336 -9.320 1.00 65.88 91 PRO A N 1
ATOM 714 C CA . PRO A 1 91 ? 9.984 -14.590 -9.852 1.00 65.88 91 PRO A CA 1
ATOM 715 C C . PRO A 1 91 ? 9.368 -15.490 -8.775 1.00 65.88 91 PRO A C 1
ATOM 717 O O . PRO A 1 91 ? 9.833 -15.436 -7.610 1.00 65.88 91 PRO A O 1
#

pLDDT: mean 85.27, std 8.83, range [58.25, 94.31]

Sequence (91 aa):
MSAELAPLAGIELTGSLTEEFFIGGLKTTGALARVNLTVTDDTDEFSWDAPVWFCEPWPHPFGLAGLEGFLHYFLVTIRAYDEYLDIEPRP

Radius of gyration: 14.26 Å; chains: 1; bounding box: 38×27×37 Å

Secondary structure (DSSP, 8-state):
-BTTHHHHTT---TT--EEEEEETTEEEEEEEEEEEEEEE-SS-EEEEEEEEEEEES---SS--S-HHHHHHHEEEEEEGGGTEEEEEE--